Protein AF-A0A7S3VM69-F1 (afdb_monomer_lite)

Structure (mmCIF, N/CA/C/O backbone):
data_AF-A0A7S3VM69-F1
#
_entry.id   AF-A0A7S3VM69-F1
#
loop_
_atom_site.group_PDB
_atom_site.id
_atom_site.type_symbol
_atom_site.label_atom_id
_atom_site.label_alt_id
_atom_site.label_comp_id
_atom_site.label_asym_id
_atom_site.label_entity_id
_atom_site.label_seq_id
_atom_site.pdbx_PDB_ins_code
_atom_site.Cartn_x
_atom_site.Cartn_y
_atom_site.Cartn_z
_atom_site.occupancy
_atom_site.B_iso_or_equiv
_atom_site.auth_seq_id
_atom_site.auth_comp_id
_atom_site.auth_asym_id
_atom_site.auth_atom_id
_atom_site.pdbx_PDB_model_num
ATOM 1 N N . MET A 1 1 ? -12.517 29.098 38.715 1.00 45.75 1 MET A N 1
ATOM 2 C CA . MET A 1 1 ? -13.454 28.815 37.611 1.00 45.75 1 MET A CA 1
ATOM 3 C C . MET A 1 1 ? -12.679 27.983 36.611 1.00 45.75 1 MET A C 1
ATOM 5 O O . MET A 1 1 ? -11.691 28.463 36.074 1.00 45.75 1 MET A O 1
ATOM 9 N N . ALA A 1 2 ? -13.005 26.696 36.566 1.00 47.53 2 ALA A N 1
ATOM 10 C CA . ALA A 1 2 ? -12.275 25.675 35.833 1.00 47.53 2 ALA A CA 1
ATOM 11 C C . ALA A 1 2 ? -12.363 25.903 34.323 1.00 47.53 2 ALA A C 1
ATOM 13 O O . ALA A 1 2 ? -13.413 26.293 33.817 1.00 47.53 2 ALA A O 1
ATOM 14 N N . SER A 1 3 ? -11.275 25.613 33.620 1.00 48.66 3 SER A N 1
ATOM 15 C CA . SER A 1 3 ? -11.289 25.172 32.224 1.00 48.66 3 SER A CA 1
ATOM 16 C C . SER A 1 3 ? -10.003 24.385 31.984 1.00 48.66 3 SER A C 1
ATOM 18 O O . SER A 1 3 ? -9.066 24.850 31.342 1.00 48.66 3 SER A O 1
ATOM 20 N N . GLU A 1 4 ? -9.948 23.188 32.567 1.00 45.16 4 GLU A N 1
ATOM 21 C CA . GLU A 1 4 ? -9.113 22.110 32.047 1.00 45.16 4 GLU A CA 1
ATOM 22 C C . GLU A 1 4 ? -9.621 21.782 30.642 1.00 45.16 4 GLU A C 1
ATOM 24 O O . GLU A 1 4 ? -10.712 21.243 30.465 1.00 45.16 4 GLU A O 1
ATOM 29 N N . SER A 1 5 ? -8.835 22.145 29.633 1.00 49.28 5 SER A N 1
ATOM 30 C CA . SER A 1 5 ? -9.030 21.655 28.272 1.00 49.28 5 SER A CA 1
ATOM 31 C C . SER A 1 5 ? -8.229 20.366 28.145 1.00 49.28 5 SER A C 1
ATOM 33 O O . SER A 1 5 ? -7.072 20.369 27.734 1.00 49.28 5 SER A O 1
ATOM 35 N N . SER A 1 6 ? -8.837 19.266 28.582 1.00 47.81 6 SER A N 1
ATOM 36 C CA . SER A 1 6 ? -8.365 17.919 28.282 1.00 47.81 6 SER A CA 1
ATOM 37 C C . SER A 1 6 ? -8.582 17.656 26.792 1.00 47.81 6 SER A C 1
ATOM 39 O O . SER A 1 6 ? -9.717 17.491 26.348 1.00 47.81 6 SER A O 1
ATOM 41 N N . SER A 1 7 ? -7.500 17.644 26.011 1.00 44.03 7 SER A N 1
ATOM 42 C CA . SER A 1 7 ? -7.487 17.009 24.693 1.00 44.03 7 SER A CA 1
ATOM 43 C C . SER A 1 7 ? -6.772 15.672 24.832 1.00 44.03 7 SER A C 1
ATOM 45 O O . SER A 1 7 ? -5.556 15.559 24.684 1.00 44.03 7 SER A O 1
ATOM 47 N N . ALA A 1 8 ? -7.548 14.654 25.187 1.0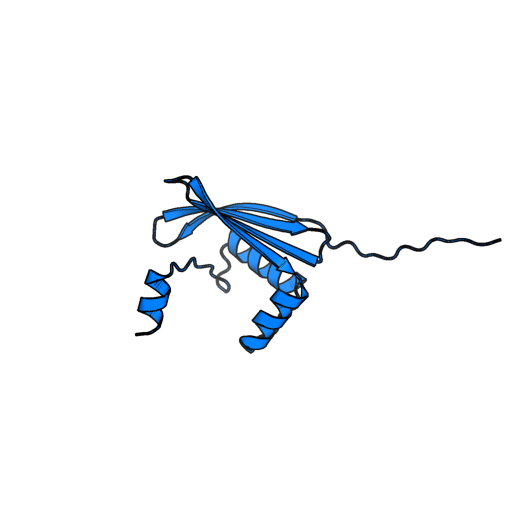0 47.78 8 ALA A N 1
ATOM 48 C CA . ALA A 1 8 ? -7.161 13.273 24.992 1.00 47.78 8 ALA A CA 1
ATOM 49 C C . ALA A 1 8 ? -7.319 12.943 23.501 1.00 47.78 8 ALA A C 1
ATOM 51 O O . ALA A 1 8 ? -8.393 12.561 23.047 1.00 47.78 8 ALA A O 1
ATOM 52 N N . ALA A 1 9 ? -6.236 13.078 22.745 1.00 42.06 9 ALA A N 1
ATOM 53 C CA . ALA A 1 9 ? -6.061 12.364 21.492 1.00 42.06 9 ALA A CA 1
ATOM 54 C C . ALA A 1 9 ? -4.733 11.624 21.613 1.00 42.06 9 ALA A C 1
ATOM 56 O O . ALA A 1 9 ? -3.664 12.229 21.564 1.00 42.06 9 ALA A O 1
ATOM 57 N N . GLY A 1 10 ? -4.799 10.315 21.859 1.00 41.84 10 GLY A N 1
ATOM 58 C CA . GLY A 1 10 ? -3.640 9.448 21.702 1.00 41.84 10 GLY A CA 1
ATOM 59 C C . GLY A 1 10 ? -3.244 9.470 20.233 1.00 41.84 10 GLY A C 1
ATOM 60 O O . GLY A 1 10 ? -3.763 8.675 19.457 1.00 41.84 10 GLY A O 1
ATOM 61 N N . GLY A 1 11 ? -2.394 10.425 19.853 1.00 43.66 11 GLY A N 1
ATOM 62 C CA . GLY A 1 11 ? -1.844 10.519 18.512 1.00 43.66 11 GLY A CA 1
ATOM 63 C C . GLY A 1 11 ? -1.061 9.246 18.247 1.00 43.66 11 GLY A C 1
ATOM 64 O O . GLY A 1 11 ? -0.033 9.006 18.884 1.00 43.66 11 GLY A O 1
ATOM 65 N N . GLY A 1 12 ? -1.581 8.392 17.364 1.00 56.56 12 GLY A N 1
ATOM 66 C CA . GLY A 1 12 ? -0.775 7.318 16.805 1.00 56.56 12 GLY A CA 1
ATOM 67 C C . GLY A 1 12 ? 0.470 7.965 16.215 1.00 56.56 12 GLY A C 1
ATOM 68 O O . GLY A 1 12 ? 0.352 8.938 15.479 1.00 56.56 12 GLY A O 1
ATOM 69 N N . ALA A 1 13 ? 1.649 7.506 16.631 1.00 66.62 13 ALA A N 1
ATOM 70 C CA . ALA A 1 13 ? 2.896 8.114 16.197 1.00 66.62 13 ALA A CA 1
ATOM 71 C C . ALA A 1 13 ? 2.969 8.082 14.669 1.00 66.62 13 ALA A C 1
ATOM 73 O O . ALA A 1 13 ? 2.834 7.010 14.075 1.00 66.62 13 ALA A O 1
ATOM 74 N N . ASP A 1 14 ? 3.181 9.245 14.060 1.00 83.94 14 ASP A N 1
ATOM 75 C CA . ASP A 1 14 ? 3.470 9.324 12.640 1.00 83.94 14 ASP A CA 1
ATOM 76 C C . ASP A 1 14 ? 4.797 8.616 12.383 1.00 83.94 14 ASP A C 1
ATOM 78 O O . ASP A 1 14 ? 5.828 8.912 12.993 1.00 83.94 14 ASP A O 1
ATOM 82 N N . ILE A 1 15 ? 4.744 7.623 11.508 1.00 88.12 15 ILE A N 1
ATOM 83 C CA . ILE A 1 15 ? 5.908 6.877 11.052 1.00 88.12 15 ILE A CA 1
ATOM 84 C C . ILE A 1 15 ? 6.167 7.229 9.595 1.00 88.12 15 ILE A C 1
ATOM 86 O O . ILE A 1 15 ? 5.237 7.546 8.858 1.00 88.12 15 ILE A O 1
ATOM 90 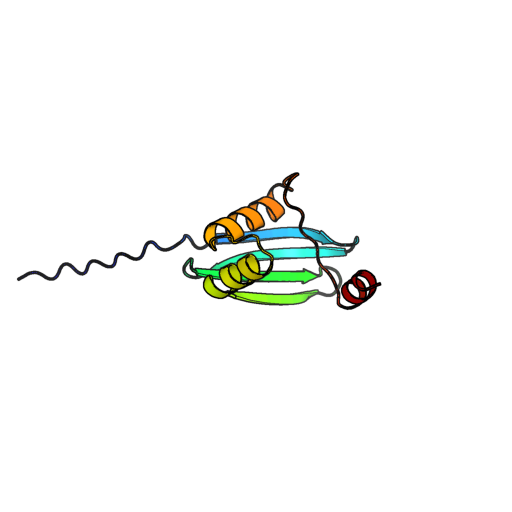N N . SER A 1 16 ? 7.419 7.153 9.166 1.00 91.69 16 SER A N 1
ATOM 91 C CA . SER A 1 16 ? 7.783 7.240 7.756 1.00 91.69 16 SER A CA 1
ATOM 92 C C . SER A 1 16 ? 9.026 6.404 7.530 1.00 91.69 16 SER A C 1
ATOM 94 O O . SER A 1 16 ? 10.067 6.654 8.131 1.00 91.69 16 SER A O 1
ATOM 96 N N . GLU A 1 17 ? 8.905 5.399 6.681 1.00 92.31 17 GLU A N 1
ATOM 97 C CA . GLU A 1 17 ? 9.944 4.418 6.404 1.00 92.31 17 GLU A CA 1
ATOM 98 C C . GLU A 1 17 ? 10.058 4.242 4.899 1.00 92.31 17 GLU A C 1
ATOM 100 O O . GLU A 1 17 ? 9.049 4.050 4.224 1.00 92.31 17 GLU A O 1
ATOM 105 N N . THR A 1 18 ? 11.280 4.278 4.382 1.00 93.81 18 THR A N 1
ATOM 106 C CA . THR A 1 18 ? 11.559 4.041 2.967 1.00 93.81 18 THR A CA 1
ATOM 107 C C . THR A 1 18 ? 12.556 2.906 2.851 1.00 93.81 18 THR A C 1
ATOM 109 O O . THR A 1 18 ? 13.610 2.935 3.489 1.00 93.81 18 THR A O 1
ATOM 112 N N . VAL A 1 19 ? 12.229 1.908 2.037 1.00 92.75 19 VAL A N 1
ATOM 113 C CA . VAL A 1 19 ? 13.091 0.754 1.778 1.00 92.75 19 VAL A CA 1
ATOM 114 C C . VAL A 1 19 ? 13.212 0.496 0.282 1.00 92.75 19 VAL A C 1
ATOM 116 O O . VAL A 1 19 ? 12.292 0.764 -0.490 1.00 92.75 19 VAL A O 1
ATOM 119 N N . GLU A 1 20 ? 14.355 -0.046 -0.126 1.00 92.31 20 GLU A N 1
ATOM 120 C CA . GLU A 1 20 ? 14.536 -0.561 -1.478 1.00 92.31 20 GLU A CA 1
ATOM 121 C C . GLU A 1 20 ? 14.103 -2.026 -1.517 1.00 92.31 20 GLU A C 1
ATOM 123 O O . GLU A 1 20 ? 14.592 -2.852 -0.745 1.00 92.31 20 GLU A O 1
ATOM 128 N N . VAL A 1 21 ? 13.167 -2.338 -2.407 1.00 88.62 21 VAL A N 1
ATOM 129 C CA . VAL A 1 21 ? 12.586 -3.674 -2.570 1.00 88.62 21 VAL A CA 1
ATOM 130 C C . VAL A 1 21 ? 12.597 -4.057 -4.041 1.00 88.62 21 VAL A C 1
ATOM 132 O O . VAL A 1 21 ? 12.512 -3.202 -4.919 1.00 88.62 21 VAL A O 1
ATOM 135 N N . SER A 1 22 ? 12.731 -5.350 -4.323 1.00 89.06 22 SER A N 1
ATOM 136 C CA . SER A 1 22 ? 12.683 -5.866 -5.691 1.00 89.06 22 SER A CA 1
ATOM 137 C C . SER A 1 22 ? 11.472 -6.773 -5.866 1.00 89.06 22 SER A C 1
ATOM 139 O O . SER A 1 22 ? 11.392 -7.807 -5.208 1.00 89.06 22 SER A O 1
ATOM 141 N N . PHE A 1 23 ? 10.565 -6.405 -6.771 1.00 87.25 23 PHE A N 1
ATOM 142 C CA . PHE A 1 23 ? 9.427 -7.234 -7.180 1.00 87.25 23 PHE A CA 1
ATOM 143 C C . PHE A 1 23 ? 9.645 -7.677 -8.622 1.00 87.25 23 PHE A C 1
ATOM 145 O O . PHE A 1 23 ? 9.992 -6.855 -9.466 1.00 87.25 23 PHE A O 1
ATOM 152 N N . HIS A 1 24 ? 9.508 -8.975 -8.901 1.00 87.38 24 HIS A N 1
ATOM 153 C CA . HIS A 1 24 ? 9.686 -9.542 -10.249 1.00 87.38 24 HIS A CA 1
ATOM 154 C C . HIS A 1 24 ? 10.992 -9.094 -10.949 1.00 87.38 24 HIS A C 1
ATOM 156 O O . HIS A 1 24 ? 11.008 -8.788 -12.137 1.00 87.38 24 HIS A O 1
ATOM 162 N N . SER A 1 25 ? 12.098 -9.027 -10.192 1.00 85.94 25 SER A N 1
ATOM 163 C CA . SER A 1 25 ? 13.420 -8.552 -10.651 1.00 85.94 25 SER A CA 1
ATOM 164 C C . SER A 1 25 ? 13.502 -7.068 -11.048 1.00 85.94 25 SER A C 1
ATOM 166 O O . SER A 1 25 ? 14.513 -6.643 -11.609 1.00 85.94 25 SER A O 1
ATOM 168 N N . ILE A 1 26 ? 12.492 -6.265 -10.714 1.00 88.56 26 ILE A N 1
ATOM 169 C CA . ILE A 1 26 ? 12.478 -4.811 -10.897 1.00 88.56 26 ILE A CA 1
ATOM 170 C C . ILE A 1 26 ? 12.666 -4.138 -9.533 1.00 88.56 26 ILE A C 1
ATOM 172 O O . ILE A 1 26 ? 12.030 -4.522 -8.553 1.00 88.56 26 ILE A O 1
ATOM 176 N N . ALA A 1 27 ? 13.552 -3.141 -9.467 1.00 91.69 27 ALA A N 1
ATOM 177 C CA . ALA A 1 27 ? 13.874 -2.421 -8.237 1.00 91.69 27 ALA A CA 1
ATOM 178 C C . ALA A 1 27 ? 12.957 -1.208 -8.017 1.00 91.69 27 ALA A C 1
ATOM 180 O O . ALA A 1 27 ? 12.809 -0.350 -8.897 1.00 91.69 27 ALA A O 1
ATOM 181 N N . TYR A 1 28 ? 12.417 -1.110 -6.805 1.00 92.56 28 TYR A N 1
ATOM 182 C CA . TYR A 1 28 ? 11.509 -0.058 -6.370 1.00 92.56 28 TYR A CA 1
ATOM 183 C C . TYR A 1 28 ? 11.961 0.556 -5.044 1.00 92.56 28 TYR A C 1
ATOM 185 O O . TYR A 1 28 ? 12.554 -0.111 -4.196 1.00 92.56 28 TYR A O 1
ATOM 193 N N . LEU A 1 29 ? 11.622 1.825 -4.846 1.00 93.75 29 LEU A N 1
ATOM 194 C CA . LEU A 1 29 ? 11.620 2.490 -3.551 1.00 93.75 29 LEU A CA 1
ATOM 195 C C . LEU A 1 29 ? 10.195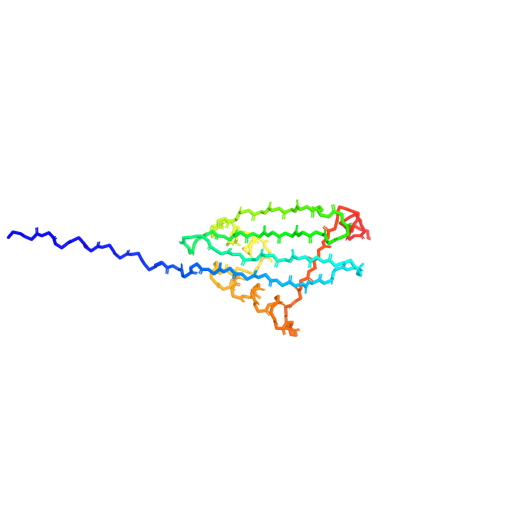 2.473 -3.009 1.00 93.75 29 LEU A C 1
ATOM 197 O O . LEU A 1 29 ? 9.299 3.095 -3.577 1.00 93.75 29 LEU A O 1
ATOM 201 N N . LEU A 1 30 ? 9.991 1.747 -1.916 1.00 93.75 30 LEU A N 1
ATOM 202 C CA . LEU A 1 30 ? 8.721 1.695 -1.209 1.00 93.75 30 LEU A CA 1
ATOM 203 C C . LEU A 1 30 ? 8.798 2.604 0.013 1.00 93.75 30 LEU A C 1
ATOM 205 O O . LEU A 1 30 ? 9.593 2.359 0.920 1.00 93.75 30 LEU A O 1
ATOM 209 N N . THR A 1 31 ? 7.943 3.618 0.050 1.00 94.25 31 THR A N 1
ATOM 210 C CA . THR A 1 31 ? 7.760 4.508 1.195 1.00 94.25 31 THR A CA 1
ATOM 211 C C . THR A 1 31 ? 6.422 4.220 1.863 1.00 94.25 31 THR A C 1
ATOM 213 O O . THR A 1 31 ? 5.368 4.236 1.226 1.00 94.25 31 THR A O 1
ATOM 216 N N . VAL A 1 32 ? 6.471 3.955 3.164 1.00 94.25 32 VAL A N 1
ATOM 217 C CA . VAL A 1 32 ? 5.322 3.690 4.026 1.00 94.25 32 VAL A CA 1
ATOM 218 C C . VAL A 1 32 ? 5.307 4.731 5.128 1.00 94.25 32 VAL A C 1
ATOM 220 O O . VAL A 1 32 ? 6.244 4.804 5.922 1.00 94.25 32 VAL A O 1
ATOM 223 N N . SER A 1 33 ? 4.238 5.511 5.216 1.00 94.56 33 SER A N 1
ATOM 224 C CA . SER A 1 33 ? 4.069 6.478 6.294 1.00 94.56 33 SER A CA 1
ATOM 225 C C . SER A 1 33 ? 2.660 6.481 6.862 1.00 94.56 33 SER A C 1
ATOM 227 O O . SER A 1 33 ? 1.715 5.997 6.238 1.00 94.56 33 SER A O 1
ATOM 229 N N . THR A 1 34 ? 2.513 6.999 8.077 1.00 94.19 34 THR A N 1
ATOM 230 C CA . THR A 1 34 ? 1.200 7.301 8.644 1.00 94.19 34 THR A CA 1
ATOM 231 C C . THR A 1 34 ? 1.073 8.781 8.926 1.00 94.19 34 THR A C 1
ATOM 233 O O . THR A 1 34 ? 2.037 9.415 9.345 1.00 94.19 34 THR A O 1
ATOM 236 N N . VAL A 1 35 ? -0.128 9.307 8.715 1.00 91.50 35 VAL A N 1
ATOM 237 C CA . VAL A 1 35 ? -0.486 10.699 8.979 1.00 91.50 35 VAL A CA 1
ATOM 238 C C . VAL A 1 35 ? -1.592 10.718 10.024 1.00 91.50 35 VAL A C 1
ATOM 240 O O . VAL A 1 35 ? -2.569 9.975 9.896 1.00 91.50 35 VAL A O 1
ATOM 243 N N . ASN A 1 36 ? -1.432 11.550 11.055 1.00 87.75 36 ASN A N 1
ATOM 244 C CA . ASN A 1 36 ? -2.355 11.694 12.187 1.00 87.75 36 ASN A CA 1
ATOM 245 C C . ASN A 1 36 ? -2.660 10.373 12.924 1.00 87.75 36 ASN A C 1
ATOM 247 O O . ASN A 1 36 ? -3.653 10.267 13.645 1.00 87.75 36 ASN A O 1
ATOM 251 N N . GLY A 1 37 ? -1.826 9.346 12.735 1.00 86.06 37 GLY A N 1
ATOM 252 C CA . GLY A 1 37 ? -2.026 8.010 13.299 1.00 86.06 37 GLY A CA 1
ATOM 253 C C . GLY A 1 37 ? -3.231 7.211 12.775 1.00 86.06 37 GLY A C 1
ATOM 254 O O . GLY A 1 37 ? -3.472 6.114 13.284 1.00 86.06 37 GLY A O 1
ATOM 255 N N . ASP A 1 38 ? -3.978 7.707 11.784 1.00 91.38 38 ASP A N 1
ATOM 256 C CA . ASP A 1 38 ? -5.205 7.072 11.271 1.00 91.38 38 ASP A CA 1
ATOM 257 C C . ASP A 1 38 ? -5.253 6.923 9.743 1.00 91.38 38 ASP A C 1
ATOM 259 O O . ASP A 1 38 ? -6.189 6.331 9.202 1.00 91.38 38 ASP A O 1
ATOM 263 N N . THR A 1 39 ? -4.242 7.433 9.046 1.00 94.75 39 THR A N 1
ATOM 264 C CA . THR A 1 39 ? -4.143 7.377 7.591 1.00 94.75 39 THR A CA 1
ATOM 265 C C . THR A 1 39 ? -2.816 6.744 7.211 1.00 94.75 39 THR A C 1
ATOM 267 O O . THR A 1 39 ? -1.771 7.195 7.662 1.00 94.75 39 THR A O 1
ATOM 270 N N . LEU A 1 40 ? -2.852 5.685 6.405 1.00 95.25 40 LEU A N 1
ATOM 271 C CA . LEU A 1 40 ? -1.687 5.019 5.829 1.00 95.25 40 LEU A CA 1
ATOM 272 C C . LEU A 1 40 ? -1.420 5.592 4.438 1.00 95.25 40 LEU A C 1
ATOM 274 O O . LEU A 1 40 ? -2.258 5.471 3.548 1.00 95.25 40 LEU A O 1
ATOM 278 N N . CYS A 1 41 ? -0.242 6.160 4.246 1.00 95.81 41 CYS A N 1
ATOM 279 C CA . CYS A 1 41 ? 0.257 6.622 2.963 1.00 95.81 41 CYS A CA 1
ATOM 280 C C . CYS A 1 41 ? 1.271 5.603 2.437 1.00 95.81 41 CYS A C 1
ATOM 282 O O . CYS A 1 41 ? 2.254 5.278 3.107 1.00 95.81 41 CYS A O 1
ATOM 284 N N . LEU A 1 42 ? 1.015 5.091 1.238 1.00 94.81 42 LEU A N 1
ATOM 285 C CA . LEU A 1 42 ? 1.899 4.179 0.529 1.00 94.81 42 LEU A CA 1
ATOM 286 C C . LEU A 1 42 ? 2.354 4.802 -0.765 1.00 94.81 42 LEU A C 1
ATOM 288 O O . LEU A 1 42 ? 1.557 5.359 -1.517 1.00 94.81 42 LEU A O 1
ATOM 292 N N . GLU A 1 43 ? 3.631 4.642 -1.043 1.00 95.44 43 GLU A N 1
ATOM 293 C CA . GLU A 1 43 ? 4.240 5.152 -2.245 1.00 95.44 43 GLU A CA 1
ATOM 294 C C . GLU A 1 43 ? 5.271 4.179 -2.776 1.00 95.44 43 GLU A C 1
ATOM 296 O O . GLU A 1 43 ? 6.112 3.683 -2.035 1.00 95.44 43 GLU A O 1
ATOM 301 N N . VAL A 1 44 ? 5.194 3.923 -4.072 1.00 94.56 44 VAL A N 1
ATOM 302 C CA . VAL A 1 44 ? 6.090 3.033 -4.792 1.00 94.56 44 VAL A CA 1
ATOM 303 C C . VAL A 1 44 ? 6.673 3.827 -5.942 1.00 94.56 44 VAL A C 1
ATOM 305 O O . VAL A 1 44 ? 5.924 4.339 -6.770 1.00 94.56 44 VAL A O 1
ATOM 308 N N . GLU A 1 45 ? 7.991 3.926 -5.998 1.00 95.25 45 GLU A N 1
ATOM 309 C CA . GLU A 1 45 ? 8.712 4.544 -7.104 1.00 95.25 45 GLU A CA 1
ATOM 310 C C . GLU A 1 45 ? 9.603 3.504 -7.776 1.00 95.25 45 GLU A C 1
ATOM 312 O O . GLU A 1 45 ? 10.409 2.843 -7.126 1.00 95.25 45 GLU A O 1
ATOM 317 N N . GLN A 1 46 ? 9.464 3.341 -9.085 1.00 94.25 46 GLN A N 1
ATOM 318 C CA . GLN A 1 46 ? 10.308 2.462 -9.877 1.00 94.25 46 GLN A CA 1
ATOM 319 C C . GLN A 1 46 ? 11.614 3.171 -10.242 1.00 94.25 46 GLN A C 1
ATOM 321 O O . GLN A 1 46 ? 11.614 4.230 -10.866 1.00 94.25 46 GLN A O 1
ATOM 326 N N . LYS A 1 47 ? 12.757 2.567 -9.898 1.00 92.38 47 LYS A N 1
ATOM 327 C CA . LYS A 1 47 ? 14.067 3.226 -10.058 1.00 92.38 47 LYS A CA 1
ATOM 328 C C . LYS A 1 47 ? 14.502 3.395 -11.516 1.00 92.38 47 LYS A C 1
ATOM 330 O O . LYS A 1 47 ? 15.333 4.250 -11.801 1.00 92.38 47 LYS A O 1
ATOM 335 N N . SER A 1 48 ? 13.999 2.564 -12.431 1.00 91.25 48 SER A N 1
ATOM 336 C CA . SER A 1 48 ? 14.440 2.564 -13.832 1.00 91.25 48 SER A CA 1
ATOM 337 C C . SER A 1 48 ? 13.897 3.733 -14.649 1.00 91.25 48 SER A C 1
ATOM 339 O O . SER A 1 48 ? 14.574 4.193 -15.564 1.00 91.25 48 SER A O 1
ATOM 341 N N . ASP A 1 49 ? 12.682 4.186 -14.350 1.00 91.44 49 ASP A N 1
ATOM 342 C CA . ASP A 1 49 ? 11.946 5.177 -15.143 1.00 91.44 49 ASP A CA 1
ATOM 343 C C . ASP A 1 49 ? 11.322 6.299 -14.294 1.00 91.44 49 ASP A C 1
ATOM 345 O O . ASP A 1 49 ? 10.688 7.195 -14.848 1.00 91.44 49 ASP A O 1
ATOM 349 N N . ALA A 1 50 ? 11.524 6.270 -12.970 1.00 91.62 50 ALA A N 1
ATOM 350 C CA . ALA A 1 50 ? 10.936 7.189 -11.995 1.00 91.62 50 ALA A CA 1
ATOM 351 C C . ALA A 1 50 ? 9.393 7.197 -11.994 1.00 91.62 50 ALA A C 1
ATOM 353 O O . ALA A 1 50 ? 8.770 8.152 -11.518 1.00 91.62 50 ALA A O 1
ATOM 354 N N . SER A 1 51 ? 8.757 6.135 -12.505 1.00 93.00 51 SER A N 1
ATOM 355 C CA . SER A 1 51 ? 7.309 5.958 -12.404 1.00 93.00 51 SER A CA 1
ATOM 356 C C . SER A 1 51 ? 6.907 5.814 -10.937 1.00 93.00 51 SER A C 1
ATOM 358 O O . SER A 1 51 ? 7.508 5.034 -10.198 1.00 93.00 51 SER A O 1
ATOM 360 N N . ARG A 1 52 ? 5.886 6.563 -10.506 1.00 94.00 52 ARG A N 1
ATOM 361 C CA . ARG A 1 52 ? 5.459 6.622 -9.103 1.00 94.00 52 ARG A CA 1
ATOM 362 C C . ARG A 1 52 ? 3.972 6.359 -8.950 1.00 94.00 52 ARG A C 1
ATOM 364 O O . ARG A 1 52 ? 3.145 6.975 -9.621 1.00 94.00 52 ARG A O 1
ATOM 371 N N . TRP A 1 53 ? 3.642 5.503 -7.994 1.00 94.81 53 TRP A N 1
ATOM 372 C CA . TRP A 1 53 ? 2.281 5.203 -7.572 1.00 94.81 53 TRP A CA 1
ATOM 373 C C . TRP A 1 53 ? 2.134 5.555 -6.106 1.00 94.81 53 TRP A C 1
ATOM 375 O O . TRP A 1 53 ? 2.968 5.178 -5.288 1.00 94.81 53 TRP A O 1
ATOM 385 N N . ARG A 1 54 ? 1.062 6.268 -5.771 1.00 95.38 54 ARG A N 1
ATOM 386 C CA . ARG A 1 54 ? 0.757 6.659 -4.400 1.00 95.38 54 ARG A CA 1
ATOM 387 C C . ARG A 1 54 ? -0.686 6.321 -4.064 1.00 95.38 54 ARG A C 1
ATOM 389 O O . ARG A 1 54 ? -1.579 6.548 -4.879 1.00 95.38 54 ARG A O 1
ATOM 396 N N . GLY A 1 55 ? -0.902 5.810 -2.859 1.00 95.44 55 GLY A N 1
ATOM 397 C CA . GLY A 1 55 ? -2.221 5.559 -2.296 1.00 95.44 55 GLY A CA 1
ATOM 398 C C . GLY A 1 55 ? -2.293 6.028 -0.850 1.00 95.44 55 GLY A C 1
ATOM 399 O O . GLY A 1 55 ? -1.413 5.716 -0.052 1.00 95.44 55 GLY A O 1
ATOM 400 N N . ASP A 1 56 ? -3.355 6.755 -0.519 1.00 95.62 56 ASP A N 1
ATOM 401 C CA . ASP A 1 56 ? -3.656 7.179 0.844 1.00 95.62 56 ASP A CA 1
ATOM 402 C C . ASP A 1 56 ? -4.914 6.432 1.320 1.00 95.62 56 ASP A C 1
ATOM 404 O O . ASP A 1 56 ? -5.956 6.445 0.657 1.00 95.62 56 ASP A O 1
ATOM 408 N N . PHE A 1 57 ? -4.820 5.751 2.461 1.00 96.19 57 PHE A N 1
ATOM 409 C CA . PHE A 1 57 ? -5.838 4.824 2.950 1.00 96.19 57 PHE A CA 1
ATOM 410 C C . PHE A 1 57 ? -6.190 5.119 4.404 1.00 96.19 57 PHE A C 1
ATOM 412 O O . PHE A 1 57 ? -5.337 5.064 5.287 1.00 96.19 57 PHE A O 1
ATOM 419 N N . THR A 1 58 ? -7.464 5.384 4.680 1.00 96.19 58 THR A N 1
ATOM 420 C CA . THR A 1 58 ? -7.932 5.605 6.054 1.00 96.19 58 THR A CA 1
ATOM 421 C C . THR A 1 58 ? -7.957 4.302 6.851 1.00 96.19 58 THR A C 1
ATOM 423 O O . THR A 1 58 ? -8.121 3.213 6.291 1.00 96.19 58 THR A O 1
ATOM 426 N N . ALA A 1 59 ? -7.883 4.409 8.177 1.00 95.06 59 ALA A N 1
ATOM 427 C CA . ALA A 1 59 ? -7.979 3.274 9.089 1.00 95.06 59 ALA A CA 1
ATOM 428 C C . ALA A 1 59 ? -9.222 2.421 8.823 1.00 95.06 59 ALA A C 1
ATOM 430 O O . ALA A 1 59 ? -9.123 1.199 8.709 1.00 95.06 59 ALA A O 1
ATOM 431 N N . ARG A 1 60 ? -10.370 3.078 8.616 1.00 95.38 60 ARG A N 1
ATOM 432 C CA . ARG A 1 60 ? -11.631 2.414 8.276 1.00 95.38 60 ARG A CA 1
ATOM 433 C C . ARG A 1 60 ? -11.533 1.616 6.977 1.00 95.38 60 ARG A C 1
ATOM 435 O O . ARG A 1 60 ? -11.984 0.481 6.934 1.00 95.38 60 ARG A O 1
ATOM 442 N N . TYR A 1 61 ? -10.932 2.184 5.931 1.00 96.00 61 TYR A N 1
ATOM 443 C CA . TYR A 1 61 ? -10.784 1.487 4.654 1.00 96.00 61 TYR A CA 1
ATOM 444 C C . TYR A 1 61 ? -9.932 0.214 4.790 1.00 96.00 61 TYR A C 1
ATOM 446 O O . TYR A 1 61 ? -10.302 -0.839 4.270 1.00 96.00 61 TYR A O 1
ATOM 454 N N . ILE A 1 62 ? -8.815 0.299 5.521 1.00 96.06 62 ILE A N 1
ATOM 455 C CA . ILE A 1 62 ? -7.924 -0.842 5.785 1.00 96.06 62 ILE A CA 1
ATOM 456 C C . ILE A 1 62 ? -8.630 -1.929 6.614 1.00 96.06 62 ILE A C 1
ATOM 458 O O . ILE A 1 62 ? -8.527 -3.126 6.336 1.00 96.06 62 ILE A O 1
ATOM 462 N N . GLU A 1 63 ? -9.389 -1.528 7.625 1.00 96.12 63 GLU A N 1
ATOM 463 C CA . GLU A 1 63 ? -10.177 -2.452 8.440 1.00 96.12 63 GLU A CA 1
ATOM 464 C C . GLU A 1 63 ? -11.268 -3.145 7.612 1.00 96.12 63 GLU A C 1
ATOM 466 O O . GLU A 1 63 ? -11.395 -4.371 7.664 1.00 96.12 63 GLU A O 1
ATOM 471 N N . ASP A 1 64 ? -11.971 -2.398 6.760 1.00 96.25 64 ASP A N 1
ATOM 472 C CA . ASP A 1 64 ? -13.005 -2.932 5.873 1.00 96.25 64 ASP A CA 1
ATOM 473 C C . ASP A 1 64 ? -12.429 -3.923 4.843 1.00 96.25 64 ASP A C 1
ATOM 475 O O . ASP A 1 64 ? -13.033 -4.970 4.595 1.00 96.25 64 ASP A O 1
ATOM 479 N N . ILE A 1 65 ? -11.264 -3.645 4.240 1.00 94.50 65 ILE A N 1
ATOM 480 C CA . ILE A 1 65 ? -10.653 -4.572 3.268 1.00 94.50 65 ILE A CA 1
ATOM 481 C C . ILE A 1 65 ? -10.151 -5.855 3.942 1.00 94.50 65 ILE A C 1
ATOM 483 O O . ILE A 1 65 ? -10.355 -6.939 3.400 1.00 94.50 65 ILE A O 1
ATOM 487 N N . THR A 1 66 ? -9.583 -5.771 5.151 1.00 94.12 66 THR A N 1
ATOM 488 C CA . THR A 1 66 ? -9.151 -6.968 5.902 1.00 94.12 66 THR A CA 1
ATOM 489 C C . THR A 1 66 ? -10.335 -7.797 6.409 1.00 94.12 66 THR A C 1
ATOM 491 O O . THR A 1 66 ? -10.253 -9.022 6.490 1.00 94.12 66 THR A O 1
ATOM 494 N N . ALA A 1 67 ? -11.470 -7.158 6.709 1.00 94.12 67 ALA A N 1
ATOM 495 C CA . ALA A 1 67 ? -12.711 -7.862 7.018 1.00 94.12 67 ALA A CA 1
ATOM 496 C C . ALA A 1 67 ? -13.242 -8.626 5.795 1.00 94.12 67 ALA A C 1
ATOM 498 O O . ALA A 1 67 ? -13.628 -9.789 5.914 1.00 94.12 67 ALA A O 1
ATOM 499 N N . LYS A 1 68 ? -13.223 -7.998 4.610 1.00 94.62 68 LYS A N 1
ATOM 500 C CA . LYS A 1 68 ? -13.699 -8.603 3.352 1.00 94.62 68 LYS A CA 1
ATOM 501 C C . LYS A 1 68 ? -12.907 -9.841 2.937 1.00 94.62 68 LYS A C 1
ATOM 503 O O . LYS A 1 68 ? -13.472 -10.723 2.300 1.00 94.62 68 LYS A O 1
ATOM 508 N N . THR A 1 69 ? -11.633 -9.934 3.311 1.00 90.12 69 THR A N 1
ATOM 509 C CA . THR A 1 69 ? -10.801 -11.121 3.059 1.00 90.12 69 THR A CA 1
ATOM 510 C C . THR A 1 69 ? -10.977 -12.223 4.112 1.00 90.12 69 THR A C 1
ATOM 512 O O . THR A 1 69 ? -10.302 -13.247 4.045 1.00 90.12 69 THR A O 1
ATOM 515 N N . GLY A 1 70 ? -11.880 -12.046 5.085 1.00 91.31 70 GLY A N 1
ATOM 516 C CA . GLY A 1 70 ? -12.176 -13.032 6.129 1.00 91.31 70 GLY A CA 1
ATOM 517 C C . GLY A 1 70 ? -11.193 -13.036 7.303 1.00 91.31 70 GLY A C 1
ATOM 518 O O . GLY A 1 70 ? -11.311 -13.877 8.191 1.00 91.31 70 GLY A O 1
ATOM 519 N N . ASN A 1 71 ? -10.237 -12.100 7.346 1.00 90.81 71 ASN A N 1
ATOM 520 C CA . ASN A 1 71 ? -9.215 -12.032 8.389 1.00 90.81 71 ASN A CA 1
ATOM 521 C C . ASN A 1 71 ? -9.024 -10.597 8.894 1.00 90.81 71 ASN A C 1
ATOM 523 O O . ASN A 1 71 ? -8.001 -9.962 8.633 1.00 90.81 71 ASN A O 1
ATOM 527 N N . PHE A 1 72 ? -10.008 -10.105 9.650 1.00 93.19 72 PHE A N 1
ATOM 528 C CA . PHE A 1 72 ? -10.008 -8.747 10.192 1.00 93.19 72 PHE A CA 1
ATOM 529 C C . PHE A 1 72 ? -8.697 -8.398 10.917 1.00 93.19 72 PHE A C 1
ATOM 531 O O . PHE A 1 72 ? -8.169 -9.170 11.734 1.00 93.19 72 PHE A O 1
ATOM 538 N N . LYS A 1 73 ? -8.179 -7.202 10.632 1.00 92.12 73 LYS A N 1
ATOM 539 C CA . LYS A 1 73 ? -7.009 -6.614 11.283 1.00 92.12 73 LYS A CA 1
ATOM 540 C C . LYS A 1 73 ? -7.316 -5.165 11.629 1.00 92.12 73 LYS A C 1
ATOM 542 O O . LYS A 1 73 ? -7.625 -4.377 10.746 1.00 92.12 73 LYS A O 1
ATOM 547 N N . LYS A 1 74 ? -7.156 -4.806 12.908 1.00 94.56 74 LYS A N 1
ATOM 548 C CA . LYS A 1 74 ? -7.155 -3.396 13.326 1.00 94.56 74 LYS A CA 1
ATOM 549 C C . LYS A 1 74 ? -6.068 -2.640 12.571 1.00 94.56 74 LYS A C 1
ATOM 551 O O . LYS A 1 74 ? -4.973 -3.185 12.393 1.00 94.56 74 LYS A O 1
ATOM 556 N N . PHE A 1 75 ? -6.328 -1.382 12.228 1.00 94.25 75 PHE A N 1
ATOM 557 C CA . PHE A 1 75 ? -5.414 -0.554 11.436 1.00 94.25 75 PHE A CA 1
ATOM 558 C C . PHE A 1 75 ? -3.962 -0.599 11.938 1.00 94.25 75 PHE A C 1
ATOM 560 O O . PHE A 1 75 ? -3.051 -0.960 11.197 1.00 94.25 75 PHE A O 1
ATOM 567 N N . HIS A 1 76 ? -3.734 -0.343 13.229 1.00 92.00 76 HIS A N 1
ATOM 568 C CA . HIS A 1 76 ? -2.382 -0.3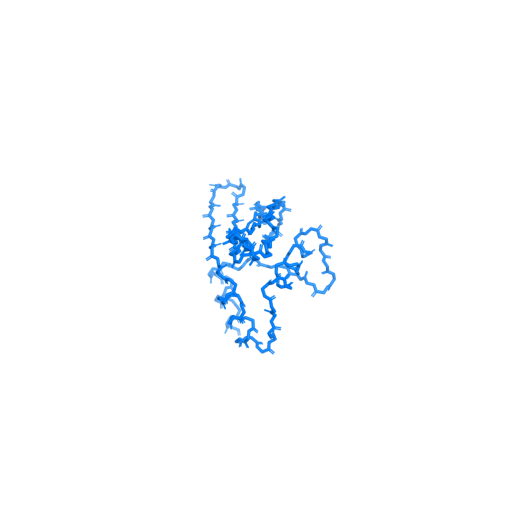28 13.795 1.00 92.00 76 HIS A CA 1
ATOM 569 C C . HIS A 1 76 ? -1.667 -1.691 13.719 1.00 92.00 76 HIS A C 1
ATOM 571 O O . HIS A 1 76 ? -0.440 -1.749 13.739 1.00 92.00 76 HIS A O 1
ATOM 577 N N . VAL A 1 77 ? -2.412 -2.808 13.699 1.00 92.31 77 VAL A N 1
ATOM 578 C CA . VAL A 1 77 ? -1.834 -4.153 13.546 1.00 92.31 77 VAL A CA 1
ATOM 579 C C . VAL A 1 77 ? -1.407 -4.331 12.102 1.00 92.31 77 VAL A C 1
ATOM 581 O O . VAL A 1 77 ? -0.290 -4.772 11.865 1.00 92.31 77 VAL A O 1
ATOM 584 N N . PHE A 1 78 ? -2.261 -3.933 11.157 1.00 92.56 78 PHE A N 1
ATOM 585 C CA . PHE A 1 78 ? -1.952 -3.974 9.734 1.00 92.56 78 PHE A CA 1
ATOM 586 C C . PHE A 1 78 ? -0.707 -3.143 9.403 1.00 92.56 78 PHE A C 1
ATOM 588 O O . PHE A 1 78 ? 0.218 -3.658 8.785 1.00 92.56 78 PHE A O 1
ATOM 595 N N . VAL A 1 79 ? -0.629 -1.901 9.894 1.00 92.25 79 VAL A N 1
ATOM 596 C CA . VAL A 1 79 ? 0.548 -1.037 9.703 1.00 92.25 79 VAL A CA 1
ATOM 597 C C . VAL A 1 79 ? 1.806 -1.689 10.279 1.00 92.25 79 VAL A C 1
ATOM 599 O O . VAL A 1 79 ? 2.823 -1.754 9.598 1.00 92.25 79 VAL A O 1
ATOM 602 N 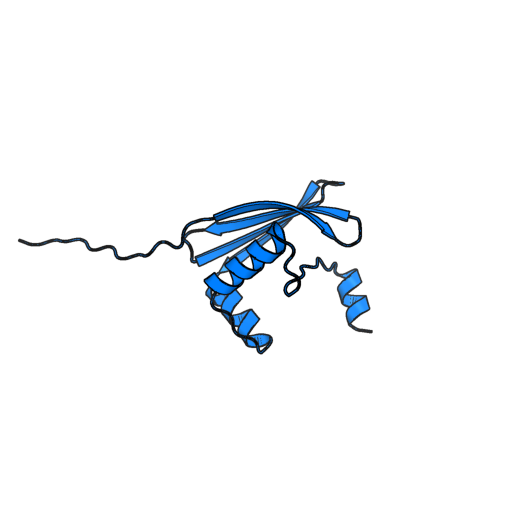N . LYS A 1 80 ? 1.750 -2.246 11.496 1.00 89.44 80 LYS A N 1
ATOM 603 C CA . LYS A 1 80 ? 2.893 -2.970 12.080 1.00 89.44 80 LYS A CA 1
ATOM 604 C C . LYS A 1 80 ? 3.304 -4.181 11.245 1.00 89.44 80 LYS A C 1
ATOM 606 O O . LYS A 1 80 ? 4.493 -4.368 11.022 1.00 89.44 80 LYS A O 1
ATOM 611 N N . MET A 1 81 ? 2.345 -4.978 10.772 1.00 90.25 81 MET A N 1
ATOM 612 C CA . MET A 1 81 ? 2.618 -6.125 9.900 1.00 90.25 81 MET A CA 1
ATOM 613 C C . MET A 1 81 ? 3.302 -5.684 8.607 1.00 90.25 81 MET A C 1
ATOM 615 O O . MET A 1 81 ? 4.293 -6.289 8.210 1.00 90.25 81 MET A O 1
ATOM 619 N N . LEU A 1 82 ? 2.811 -4.607 7.994 1.00 90.06 82 LEU A N 1
ATOM 620 C CA . LEU A 1 82 ? 3.378 -4.034 6.782 1.00 90.06 82 LEU A CA 1
ATOM 621 C C . LEU A 1 82 ? 4.816 -3.558 7.009 1.00 90.06 82 LEU A C 1
ATOM 623 O O . LEU A 1 82 ? 5.713 -3.944 6.268 1.00 90.06 82 LEU A O 1
ATOM 627 N N . LEU A 1 83 ? 5.056 -2.794 8.077 1.00 88.31 83 LEU A N 1
ATOM 628 C CA . LEU A 1 83 ? 6.400 -2.354 8.455 1.00 88.31 83 LEU A CA 1
ATOM 629 C C . LEU A 1 83 ? 7.350 -3.523 8.728 1.00 88.31 83 LEU A C 1
ATOM 631 O O . LEU A 1 83 ? 8.522 -3.473 8.362 1.00 88.31 83 LEU A O 1
ATOM 635 N N . SER A 1 84 ? 6.866 -4.578 9.382 1.00 86.75 84 SER A N 1
ATOM 636 C CA . SER A 1 84 ? 7.663 -5.781 9.616 1.00 86.75 84 SER A CA 1
ATOM 637 C C . SER A 1 84 ? 7.986 -6.511 8.314 1.00 86.75 84 SER A C 1
ATOM 639 O O . SER A 1 84 ? 9.116 -6.966 8.156 1.00 86.75 84 SER A O 1
ATOM 641 N N . ALA A 1 85 ? 7.038 -6.585 7.378 1.00 85.75 85 ALA A N 1
ATOM 642 C CA . ALA A 1 85 ? 7.249 -7.200 6.071 1.00 85.75 85 ALA A CA 1
ATOM 643 C C . ALA A 1 85 ? 8.324 -6.458 5.265 1.00 85.75 85 ALA A C 1
ATOM 645 O O . ALA A 1 85 ? 9.233 -7.092 4.739 1.00 85.75 85 ALA A O 1
ATOM 646 N N . ILE A 1 86 ? 8.266 -5.121 5.236 1.00 83.12 86 ILE A N 1
ATOM 647 C CA . ILE A 1 86 ? 9.212 -4.303 4.459 1.00 83.12 86 ILE A CA 1
ATOM 648 C C . ILE A 1 86 ? 10.603 -4.214 5.101 1.00 83.12 86 ILE A C 1
ATOM 650 O O . ILE A 1 86 ? 11.590 -4.107 4.383 1.00 83.12 86 ILE A O 1
ATOM 654 N N . LYS A 1 87 ? 10.703 -4.236 6.441 1.00 79.38 87 LYS A N 1
ATOM 655 C CA . LYS A 1 87 ? 11.987 -4.087 7.151 1.00 79.38 87 LYS A CA 1
ATOM 656 C C . LYS A 1 87 ? 12.716 -5.401 7.374 1.00 79.38 87 LYS A C 1
ATOM 658 O O . LYS A 1 87 ? 13.941 -5.428 7.332 1.00 79.38 87 LYS A O 1
ATOM 663 N N . TYR A 1 88 ? 11.977 -6.454 7.712 1.00 66.94 88 TYR A N 1
ATOM 664 C CA . TYR A 1 88 ? 12.560 -7.655 8.308 1.00 66.94 88 TYR A CA 1
ATOM 665 C C . TYR A 1 88 ? 12.284 -8.932 7.526 1.00 66.94 88 TYR A C 1
ATOM 667 O O . TYR A 1 88 ? 12.717 -9.973 8.004 1.00 66.94 88 TYR A O 1
ATOM 675 N N . ALA A 1 89 ? 11.597 -8.867 6.373 1.00 58.22 89 ALA A N 1
ATOM 676 C CA . ALA A 1 89 ? 11.215 -10.039 5.580 1.00 58.22 89 ALA A CA 1
ATOM 677 C C . ALA A 1 89 ? 10.733 -11.180 6.497 1.00 58.22 89 ALA A C 1
ATOM 679 O O . ALA A 1 89 ? 11.417 -12.177 6.703 1.00 58.22 89 ALA A O 1
ATOM 680 N N . SER A 1 90 ? 9.593 -10.977 7.161 1.00 58.75 90 SER A N 1
ATOM 681 C CA . SER A 1 90 ? 9.044 -11.988 8.067 1.00 58.75 90 SER A CA 1
ATOM 682 C C . SER A 1 90 ? 8.726 -13.275 7.302 1.00 58.75 90 SER A C 1
ATOM 684 O O . SER A 1 90 ? 8.016 -13.219 6.302 1.00 58.75 90 SER A O 1
ATOM 686 N N . ASP A 1 91 ? 9.118 -14.437 7.837 1.00 61.19 91 ASP A N 1
ATOM 687 C CA . ASP A 1 91 ? 8.759 -15.756 7.276 1.00 61.19 91 ASP A CA 1
ATOM 688 C C . ASP A 1 91 ? 7.238 -15.961 7.113 1.00 61.19 91 ASP A C 1
ATOM 690 O O . ASP A 1 91 ? 6.790 -16.844 6.388 1.00 61.19 91 ASP A O 1
ATOM 694 N N . SER A 1 92 ? 6.422 -15.165 7.814 1.00 71.06 92 SER A N 1
ATOM 695 C CA . SER A 1 92 ? 4.957 -15.256 7.802 1.00 71.06 92 SER A CA 1
ATOM 696 C C . SER A 1 92 ? 4.268 -14.169 6.973 1.00 71.06 92 SER A C 1
ATOM 698 O O . SER A 1 92 ? 3.053 -14.242 6.790 1.00 71.06 92 SER A O 1
ATOM 700 N N . VAL A 1 93 ? 4.993 -13.143 6.510 1.00 74.56 93 VAL A N 1
ATOM 701 C CA . VAL A 1 93 ? 4.413 -12.020 5.758 1.00 74.56 93 VAL A CA 1
ATOM 702 C C . VAL A 1 93 ? 5.320 -11.669 4.589 1.00 74.56 93 VAL A C 1
ATOM 704 O O . VAL A 1 93 ? 6.384 -11.082 4.772 1.00 74.56 93 VAL A O 1
ATOM 707 N N . PHE A 1 94 ? 4.853 -11.982 3.384 1.00 76.88 94 PHE A N 1
ATOM 708 C CA . PHE A 1 94 ? 5.474 -11.540 2.143 1.00 76.88 94 PHE A CA 1
ATOM 709 C C . PHE A 1 94 ? 4.678 -10.382 1.540 1.00 76.88 94 PHE A C 1
ATOM 711 O O . PHE A 1 94 ? 3.476 -10.233 1.776 1.00 76.88 94 PHE A O 1
ATOM 718 N N . MET A 1 95 ? 5.371 -9.550 0.774 1.00 83.19 95 MET A N 1
ATOM 719 C CA . MET A 1 95 ? 4.779 -8.486 -0.022 1.00 83.19 95 MET A CA 1
ATOM 720 C C . MET A 1 95 ? 5.009 -8.806 -1.488 1.00 83.19 95 MET A C 1
ATOM 722 O O . MET A 1 95 ? 6.068 -9.322 -1.838 1.00 83.19 95 MET A O 1
ATOM 726 N N . ASP A 1 96 ? 4.031 -8.472 -2.318 1.00 84.94 96 ASP A N 1
ATOM 727 C CA . ASP A 1 96 ? 4.140 -8.588 -3.761 1.00 84.94 96 ASP A CA 1
ATOM 728 C C . ASP A 1 96 ? 3.518 -7.361 -4.441 1.00 84.94 96 ASP A C 1
ATOM 730 O O . ASP A 1 96 ? 2.625 -6.719 -3.874 1.00 84.94 96 ASP A O 1
ATOM 734 N N . LEU A 1 97 ? 4.002 -7.034 -5.638 1.00 84.88 97 LEU A N 1
ATOM 735 C CA . LEU A 1 97 ? 3.511 -5.936 -6.465 1.00 84.88 97 LEU A CA 1
ATOM 736 C C . LEU A 1 97 ? 3.008 -6.504 -7.788 1.00 84.88 97 LEU A C 1
ATOM 738 O O . LEU A 1 97 ? 3.786 -6.860 -8.668 1.00 84.88 97 LEU A O 1
ATOM 742 N N . LEU A 1 98 ? 1.687 -6.541 -7.926 1.00 83.50 98 LEU A N 1
ATOM 743 C CA . LEU A 1 98 ? 1.032 -7.073 -9.112 1.00 83.50 98 LEU A CA 1
ATOM 744 C C . LEU A 1 98 ? 0.698 -5.945 -10.084 1.00 83.50 98 LEU A C 1
ATOM 746 O O . LEU A 1 98 ? -0.005 -4.988 -9.744 1.00 83.50 98 LEU A O 1
ATOM 750 N N . THR A 1 99 ? 1.167 -6.083 -11.317 1.00 77.44 99 THR A N 1
ATOM 751 C CA . THR A 1 99 ? 0.695 -5.275 -12.438 1.00 77.44 99 THR A CA 1
ATOM 752 C C . THR A 1 99 ? -0.661 -5.785 -12.925 1.00 77.44 99 THR A C 1
ATOM 754 O O . THR A 1 99 ? -1.109 -6.882 -12.589 1.00 77.44 99 THR A O 1
ATOM 757 N N . TYR A 1 100 ? -1.329 -5.005 -13.778 1.00 73.00 100 TYR A N 1
ATOM 758 C CA . TYR A 1 100 ? -2.554 -5.473 -14.429 1.00 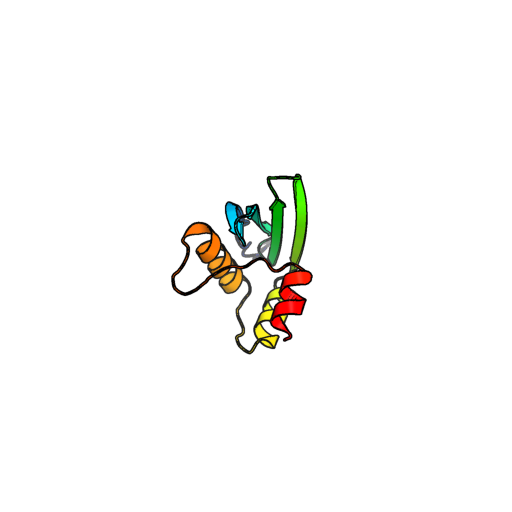73.00 100 TYR A CA 1
ATOM 759 C C . TYR A 1 100 ? -2.332 -6.772 -15.224 1.00 73.00 100 TYR A C 1
ATOM 761 O O . TYR A 1 100 ? -3.210 -7.627 -15.252 1.00 73.00 100 TYR A O 1
ATOM 769 N N . GLN A 1 101 ? -1.156 -6.937 -15.838 1.00 71.94 101 GLN A N 1
ATOM 770 C CA . GLN A 1 101 ? -0.821 -8.156 -16.576 1.00 71.94 101 GLN A CA 1
ATOM 771 C C . GLN A 1 101 ? -0.738 -9.364 -15.635 1.00 71.94 101 GLN A C 1
ATOM 773 O O . GLN A 1 101 ? -1.302 -10.409 -15.947 1.00 71.94 101 GLN A O 1
ATOM 778 N N . ASP A 1 102 ? -0.135 -9.199 -14.457 1.00 78.06 102 ASP A N 1
ATOM 779 C CA . ASP A 1 102 ? -0.041 -10.267 -13.454 1.00 78.06 102 ASP A CA 1
ATOM 780 C C . ASP A 1 102 ? -1.427 -10.674 -12.929 1.00 78.06 102 ASP A C 1
ATOM 782 O O . ASP A 1 102 ? -1.714 -11.858 -12.750 1.00 78.06 102 ASP A O 1
ATOM 786 N N . LEU A 1 103 ? -2.330 -9.702 -12.745 1.00 76.38 103 LEU A N 1
ATOM 787 C CA . LEU A 1 103 ? -3.715 -9.967 -12.341 1.00 76.38 103 LEU A CA 1
ATOM 788 C C . LEU A 1 103 ? -4.499 -10.783 -13.375 1.00 76.38 103 LEU A C 1
ATOM 790 O O . LEU A 1 103 ? -5.383 -11.545 -12.989 1.00 76.38 103 LEU A O 1
ATOM 794 N N . GLU A 1 104 ? -4.212 -10.628 -14.668 1.00 77.94 104 GLU A N 1
ATOM 795 C CA . GLU A 1 104 ? -4.830 -11.452 -15.713 1.00 77.94 104 GLU A CA 1
ATOM 796 C C . GLU A 1 104 ? -4.299 -12.892 -15.684 1.00 77.94 104 GLU A C 1
ATOM 798 O O . GLU A 1 104 ? -5.079 -13.825 -15.856 1.00 77.94 104 GLU A O 1
ATOM 803 N N . VAL A 1 105 ? -3.014 -13.087 -15.371 1.00 73.56 105 VAL A N 1
ATOM 804 C CA . VAL A 1 105 ? -2.405 -14.422 -15.213 1.00 73.56 105 VAL A CA 1
ATOM 805 C C . VAL A 1 105 ? -2.937 -15.155 -13.972 1.00 73.56 105 VAL A C 1
ATOM 807 O O . VAL A 1 105 ? -3.105 -16.367 -13.997 1.00 73.56 105 VAL A O 1
ATOM 810 N N . LEU A 1 106 ? -3.266 -14.441 -12.892 1.00 74.62 106 LEU A N 1
ATOM 811 C CA . LEU A 1 106 ? -3.843 -15.026 -11.668 1.00 74.62 106 LEU A CA 1
ATOM 812 C C . LEU A 1 106 ? -5.307 -15.485 -11.811 1.00 74.62 106 LEU A C 1
ATOM 814 O O . LEU A 1 106 ? -5.805 -16.207 -10.947 1.00 74.62 106 LEU A O 1
ATOM 818 N N . LYS A 1 107 ? -6.017 -15.046 -12.859 1.00 65.50 107 LYS A N 1
ATOM 819 C CA . LYS A 1 107 ? -7.420 -15.422 -13.122 1.00 65.50 107 LYS A CA 1
ATOM 820 C C . LYS A 1 107 ? -7.569 -16.701 -13.957 1.00 65.50 107 LYS A C 1
ATOM 822 O O . LYS A 1 107 ? -8.700 -17.171 -14.097 1.00 65.50 107 LYS A O 1
ATOM 827 N N . SER A 1 108 ? -6.481 -17.222 -14.532 1.00 48.12 108 SER A N 1
ATOM 828 C CA . SER A 1 108 ? -6.446 -18.451 -15.344 1.00 48.12 108 SER A CA 1
ATOM 829 C C . SER A 1 108 ? -5.988 -19.659 -14.542 1.00 48.12 108 SER A C 1
ATOM 831 O O . SER A 1 108 ? -6.603 -20.733 -14.718 1.00 48.12 108 SER A O 1
#

Organism: Dunaliella tertiolecta (NCBI:txid3047)

Radius of gyration: 17.27 Å; chains: 1; bounding box: 28×47×54 Å

pLDDT: mean 82.99, std 15.97, range [41.84, 96.25]

Foldseek 3Di:
DDDPPDDPDPFQDWDWDWAWDAAPNWIWIWIWIDDSNFKIKIKIAGPPPRDIDIDIGGQVRQQVVCVVVVHGDRSVRVSVLVVCCRPPVDPVDHDHDDDPVNVVVVVD

InterPro domains:
  IPR049733 Coiled-coil domain-containing protein 61, N-terminal head domain [PF27933] (17-107)
  IPR049733 Coiled-coil domain-containing protein 61, N-terminal head domain [cd22284] (16-108)

Secondary structure (DSSP, 8-state):
-----------PPP-EEEEEEEETTEEEEEEEEEETTTEEEEEEEETTT--EEEEEEEHHHHHHHHHHTT----HHHHHHHHHHHHHH--TT-------HHHHHHTT-

Sequence (108 aa):
MASESSSAAGGGADISETVEVSFHSIAYLLTVSTVNGDTLCLEVEQKSDASRWRGDFTARYIEDITAKTGNFKKFHVFVKMLLSAIKYASDSVFMDLLTYQDLEVLKS